Protein AF-A0A086YZV2-F1 (afdb_monomer_lite)

pLDDT: mean 75.94, std 19.38, range [38.31, 98.56]

Structure (mmCIF, N/CA/C/O backbone):
data_AF-A0A086YZV2-F1
#
_entry.id   AF-A0A086YZV2-F1
#
loop_
_atom_site.group_PDB
_atom_site.id
_atom_site.type_symbol
_atom_site.label_atom_id
_atom_site.label_alt_id
_atom_site.label_comp_id
_atom_site.label_asym_id
_atom_site.label_entity_id
_atom_site.label_seq_id
_atom_site.pdbx_PDB_ins_code
_atom_site.Cartn_x
_atom_site.Cartn_y
_atom_site.Cartn_z
_atom_site.occupancy
_atom_site.B_iso_or_equiv
_atom_site.auth_seq_id
_atom_site.auth_comp_id
_atom_site.auth_asym_id
_atom_site.auth_atom_id
_atom_site.pdbx_PDB_model_num
ATOM 1 N N . MET A 1 1 ? -54.314 14.152 0.525 1.00 38.31 1 MET A N 1
ATOM 2 C CA . MET A 1 1 ? -53.284 13.388 1.262 1.00 38.31 1 MET A CA 1
ATOM 3 C C . MET A 1 1 ? -52.224 14.399 1.676 1.00 38.31 1 MET A C 1
ATOM 5 O O . MET A 1 1 ? -51.506 14.880 0.817 1.00 38.31 1 MET A O 1
ATOM 9 N N . SER A 1 2 ? -52.382 15.040 2.838 1.00 41.28 2 SER A N 1
ATOM 10 C CA . SER A 1 2 ? -51.788 14.604 4.122 1.00 41.28 2 SER A CA 1
ATOM 11 C C . SER A 1 2 ? -50.261 14.493 3.980 1.00 41.28 2 SER A C 1
ATOM 13 O O . SER A 1 2 ? -49.796 13.669 3.209 1.00 41.28 2 SER A O 1
ATOM 15 N N . SER A 1 3 ? -49.417 15.291 4.629 1.00 47.06 3 SER A N 1
ATOM 16 C CA . SER A 1 3 ? -49.552 15.857 5.969 1.00 47.06 3 SER A CA 1
ATOM 17 C C . SER A 1 3 ? -48.627 17.055 6.153 1.00 47.06 3 SER A C 1
ATOM 19 O O . SER A 1 3 ? -47.472 17.032 5.728 1.00 47.06 3 SER A O 1
ATOM 21 N N . GLY A 1 4 ? -49.122 18.062 6.869 1.00 47.59 4 GLY A N 1
ATOM 22 C CA . GLY A 1 4 ? -48.277 19.038 7.539 1.00 47.59 4 GLY A CA 1
ATOM 23 C C . GLY A 1 4 ? -47.490 18.415 8.696 1.00 47.59 4 GLY A C 1
ATOM 24 O O . GLY A 1 4 ? -47.897 17.411 9.283 1.00 47.59 4 GLY A O 1
ATOM 25 N N . LYS A 1 5 ? -46.367 19.052 9.024 1.00 54.47 5 LYS A N 1
ATOM 26 C CA . LYS A 1 5 ? -45.687 18.984 10.325 1.00 54.47 5 LYS A CA 1
ATOM 27 C C . LYS A 1 5 ? -45.291 20.425 10.674 1.00 54.47 5 LYS A C 1
ATOM 29 O O . LYS A 1 5 ? -44.418 20.989 10.025 1.00 54.47 5 LYS A O 1
ATOM 34 N N . THR A 1 6 ? -46.165 21.144 11.384 1.00 46.84 6 THR A N 1
ATOM 35 C CA . THR A 1 6 ? -46.034 21.456 12.826 1.00 46.84 6 THR A CA 1
ATOM 36 C C . THR A 1 6 ? -44.727 22.203 13.121 1.00 46.84 6 THR A C 1
ATOM 38 O O . THR A 1 6 ? -43.660 21.601 13.164 1.00 46.84 6 THR A O 1
ATOM 41 N N . SER A 1 7 ? -44.744 23.536 13.057 1.00 40.53 7 SER A N 1
ATOM 42 C CA . SER A 1 7 ? -45.010 24.448 14.188 1.00 40.53 7 SER A CA 1
ATOM 43 C C . SER A 1 7 ? -43.896 24.465 15.238 1.00 40.53 7 SER A C 1
ATOM 45 O O . SER A 1 7 ? -43.728 23.515 15.990 1.00 40.53 7 SER A O 1
ATOM 47 N N . HIS A 1 8 ? -43.190 25.601 15.260 1.00 48.66 8 HIS A N 1
ATOM 48 C CA . HIS A 1 8 ? -42.769 26.344 16.448 1.00 48.66 8 HIS A CA 1
ATOM 49 C C . HIS A 1 8 ? -42.408 25.511 17.684 1.00 48.66 8 HIS A C 1
ATOM 51 O O . HIS A 1 8 ? -43.241 25.306 18.558 1.00 48.66 8 HIS A O 1
ATOM 57 N N . GLU A 1 9 ? -41.126 25.167 17.813 1.00 50.56 9 GLU A N 1
ATOM 58 C CA . GLU A 1 9 ? -40.530 24.962 19.130 1.00 50.56 9 GLU A CA 1
ATOM 59 C C . GLU A 1 9 ? -39.403 25.975 19.305 1.00 50.56 9 GLU A C 1
ATOM 61 O O . GLU A 1 9 ? -38.331 25.901 18.701 1.00 50.56 9 GLU A O 1
ATOM 66 N N . SER A 1 10 ? -39.740 27.003 20.069 1.00 50.09 10 SE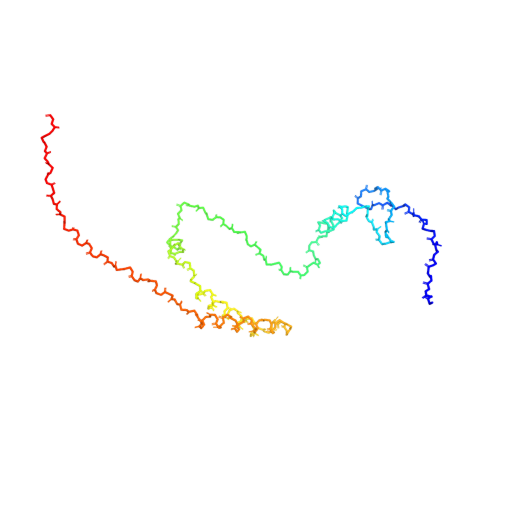R A N 1
ATOM 67 C CA . SER A 1 10 ? -38.950 28.164 20.429 1.00 50.09 10 SER A CA 1
ATOM 68 C C . SER A 1 10 ? -37.594 27.744 20.996 1.00 50.09 10 SER A C 1
ATOM 70 O O . SER A 1 10 ? -37.464 27.392 22.167 1.00 50.09 10 SER A O 1
ATOM 72 N N . LEU A 1 11 ? -36.560 27.786 20.157 1.00 56.62 11 LEU A N 1
ATOM 73 C CA . LEU A 1 11 ? -35.177 27.673 20.594 1.00 56.62 11 LEU A CA 1
ATOM 74 C C . LEU A 1 11 ? -34.826 28.954 21.350 1.00 56.62 11 LEU A C 1
ATOM 76 O O . LEU A 1 11 ? -34.405 29.941 20.749 1.00 56.62 11 LEU A O 1
ATOM 80 N N . SER A 1 12 ? -34.965 28.929 22.674 1.00 56.84 12 SER A N 1
ATOM 81 C CA . SER A 1 12 ? -34.149 29.773 23.542 1.00 56.84 12 SER A CA 1
ATOM 82 C C . SER A 1 12 ? -32.697 29.474 23.190 1.00 56.84 12 SER A C 1
ATOM 84 O O . SER A 1 12 ? -32.130 28.460 23.596 1.00 56.84 12 SER A O 1
ATOM 86 N N . ALA A 1 13 ? -32.138 30.307 22.317 1.00 69.44 13 ALA A N 1
ATOM 87 C CA . ALA A 1 13 ? -30.775 30.227 21.841 1.00 69.44 13 ALA A CA 1
ATOM 88 C C . ALA A 1 13 ? -29.846 30.556 23.012 1.00 69.44 13 ALA A C 1
ATOM 90 O O . ALA A 1 13 ? -29.414 31.692 23.190 1.00 69.44 13 ALA A O 1
ATOM 91 N N . GLU A 1 14 ? -29.601 29.559 23.859 1.00 84.06 14 GLU A N 1
ATOM 92 C CA . GLU A 1 14 ? -28.754 29.702 25.030 1.00 84.06 14 GLU A CA 1
ATOM 93 C C . GLU A 1 14 ? -27.345 30.096 24.578 1.00 84.06 14 GLU A C 1
ATOM 95 O O . GLU A 1 14 ? -26.677 29.381 23.821 1.00 84.06 14 GLU A O 1
ATOM 100 N N . ILE A 1 15 ? -26.902 31.269 25.024 1.00 89.69 15 ILE A N 1
ATOM 101 C CA . ILE A 1 15 ? -25.570 31.780 24.728 1.00 89.69 15 ILE A CA 1
ATOM 102 C C . ILE A 1 15 ? -24.555 30.911 25.474 1.00 89.69 15 ILE A C 1
ATOM 104 O O . ILE A 1 15 ? -24.540 30.856 26.702 1.00 89.69 15 ILE A O 1
ATOM 108 N N . ARG A 1 16 ? -23.658 30.257 24.731 1.00 93.00 16 ARG A N 1
ATOM 109 C CA . ARG A 1 16 ? -22.596 29.408 25.287 1.00 93.00 16 ARG A CA 1
ATOM 110 C C . ARG A 1 16 ? -21.240 30.094 25.191 1.00 93.00 16 ARG A C 1
ATOM 112 O O . ARG A 1 16 ? -20.977 30.858 24.267 1.00 93.00 16 ARG A O 1
ATOM 119 N N . LYS A 1 17 ? -20.336 29.791 26.125 1.00 96.12 17 LYS A N 1
ATOM 120 C CA . LYS A 1 17 ? -18.940 30.262 26.085 1.00 96.12 17 LYS A CA 1
ATOM 121 C C . LYS A 1 17 ? -18.054 29.241 25.377 1.00 96.12 17 LYS A C 1
ATOM 123 O O . LYS A 1 17 ? -18.073 28.055 25.701 1.00 96.12 17 LYS A O 1
ATOM 128 N N . CYS A 1 18 ? -17.255 29.693 24.413 1.00 95.38 18 CYS A N 1
ATOM 129 C CA . CYS A 1 18 ? -16.300 28.837 23.716 1.00 95.38 18 CYS A CA 1
ATOM 130 C C . CYS A 1 18 ? -15.136 28.459 24.652 1.00 95.38 18 CYS A C 1
ATOM 132 O O . CYS A 1 18 ? -14.426 29.351 25.109 1.00 95.38 18 CYS A O 1
ATOM 134 N N . PRO A 1 19 ? -14.838 27.170 24.879 1.00 93.69 19 PRO A N 1
ATOM 135 C CA . PRO A 1 19 ? -13.750 26.764 25.771 1.00 93.69 19 PRO A CA 1
ATOM 136 C C . PRO A 1 19 ? -12.349 27.064 25.210 1.00 93.69 19 PRO A C 1
ATOM 138 O O . PRO A 1 19 ? -11.375 26.936 25.939 1.00 93.69 19 PRO A O 1
ATOM 141 N N . GLN A 1 20 ? -12.229 27.432 23.927 1.00 94.81 20 GLN A N 1
ATOM 142 C CA . GLN A 1 20 ? -10.937 27.732 23.298 1.00 94.81 20 GLN A CA 1
ATOM 143 C C . GLN A 1 20 ? -10.576 29.222 23.329 1.00 94.81 20 GLN A C 1
ATOM 145 O O . GLN A 1 20 ? -9.409 29.560 23.473 1.00 94.81 20 GLN A O 1
ATOM 150 N N . CYS A 1 21 ? -11.558 30.106 23.143 1.00 94.44 21 CYS A N 1
ATOM 151 C CA . CYS A 1 21 ? -11.333 31.550 23.011 1.00 94.44 21 CYS A CA 1
ATOM 152 C C . CYS A 1 21 ? -12.196 32.393 23.956 1.00 94.44 21 CYS A C 1
ATOM 154 O O . CYS A 1 21 ? -12.258 33.602 23.770 1.00 94.44 21 CYS A O 1
ATOM 156 N N . SER A 1 22 ? -12.924 31.747 24.877 1.00 93.94 22 SER A N 1
ATOM 157 C CA . SER A 1 22 ? -13.832 32.337 25.877 1.00 93.94 22 SER A CA 1
ATOM 158 C C . SER A 1 22 ? -14.949 33.253 25.353 1.00 93.94 22 SER A C 1
ATOM 160 O O . SER A 1 22 ? -15.758 33.736 26.143 1.00 93.94 22 SER A O 1
ATOM 162 N N . LYS A 1 23 ? -15.086 33.423 24.031 1.00 94.06 23 LYS A N 1
ATOM 163 C CA . LYS A 1 23 ? -16.155 34.216 23.407 1.00 94.06 23 LYS A CA 1
ATOM 164 C C . LYS A 1 23 ? -17.526 33.568 23.593 1.00 94.06 23 LYS A C 1
ATOM 166 O O . LYS A 1 23 ? -17.678 32.355 23.415 1.00 94.06 23 LYS A O 1
ATOM 171 N N . ALA A 1 24 ? -18.514 34.399 23.910 1.00 94.38 24 ALA A N 1
ATOM 172 C CA . ALA A 1 24 ? -19.925 34.042 23.889 1.00 94.38 24 ALA A CA 1
ATOM 173 C C . ALA A 1 24 ? -20.385 33.818 22.438 1.00 94.38 24 ALA A C 1
ATOM 175 O O . ALA A 1 24 ? -20.042 34.601 21.553 1.00 94.38 24 ALA A O 1
ATOM 176 N N . PHE A 1 25 ? -21.121 32.741 22.177 1.00 94.44 25 PHE A N 1
ATOM 177 C CA . PHE A 1 25 ? -21.673 32.441 20.859 1.00 94.44 25 PHE A CA 1
ATOM 178 C C . PHE A 1 25 ? -23.016 31.722 20.972 1.00 94.44 25 PHE A C 1
ATOM 180 O O . PHE A 1 25 ? -23.286 31.030 21.955 1.00 94.44 25 PHE A O 1
ATOM 187 N N . ILE A 1 26 ? -23.833 31.860 19.932 1.00 93.31 26 ILE A N 1
ATOM 188 C CA . ILE A 1 26 ? -25.094 31.137 19.798 1.00 93.31 26 ILE A CA 1
ATOM 189 C C . ILE A 1 26 ? -24.820 29.843 19.018 1.00 93.31 26 ILE A C 1
ATOM 191 O O . ILE A 1 26 ? -24.349 29.911 17.877 1.00 93.31 26 ILE A O 1
ATOM 195 N N . PRO A 1 27 ? -25.046 28.657 19.608 1.00 90.69 27 PRO A N 1
ATOM 196 C CA . PRO A 1 27 ? -24.838 27.398 18.911 1.00 90.69 27 PRO A CA 1
ATOM 197 C C . PRO A 1 27 ? -25.910 27.190 17.832 1.00 90.69 27 PRO A C 1
ATOM 199 O O . PRO A 1 27 ? -27.101 27.302 18.095 1.00 90.69 27 PRO A O 1
ATOM 202 N N . SER A 1 28 ? -25.487 26.817 16.623 1.00 89.44 28 SER A N 1
ATOM 203 C CA . SER A 1 28 ? -26.401 26.416 15.542 1.00 89.44 28 SER A CA 1
ATOM 204 C C . SER A 1 28 ? -26.934 24.991 15.745 1.00 89.44 28 SER A C 1
ATOM 206 O O . SER A 1 28 ? -28.005 24.646 15.253 1.00 89.44 28 SER A O 1
ATOM 208 N N . ARG A 1 29 ? -26.199 24.155 16.492 1.00 88.06 29 ARG A N 1
ATOM 209 C CA . ARG A 1 29 ? -26.577 22.774 16.829 1.00 88.06 29 ARG A CA 1
ATOM 210 C C . ARG A 1 29 ? -26.440 22.525 18.327 1.00 88.06 29 ARG A C 1
ATOM 212 O O . ARG A 1 29 ? -25.528 23.061 18.957 1.00 88.06 29 ARG A O 1
ATOM 219 N N . LYS A 1 30 ? -27.289 21.658 18.890 1.00 87.25 30 LYS A N 1
ATOM 220 C CA . LYS A 1 30 ? -27.314 21.340 20.334 1.00 87.25 30 LYS A CA 1
ATOM 221 C C . LYS A 1 30 ? -25.963 20.828 20.870 1.00 87.25 30 LYS A C 1
ATOM 223 O O . LYS A 1 30 ? -25.632 21.077 22.027 1.00 87.25 30 LYS A O 1
ATOM 228 N N . ASP A 1 31 ? -25.162 20.178 20.028 1.00 88.62 31 ASP A N 1
ATOM 229 C CA . ASP A 1 31 ? -23.845 19.594 20.322 1.00 88.62 31 ASP A CA 1
ATOM 230 C C . ASP A 1 31 ? -22.655 20.530 20.013 1.00 88.62 31 ASP A C 1
ATOM 232 O O . ASP A 1 31 ? -21.490 20.184 20.244 1.00 88.62 31 ASP A O 1
ATOM 236 N N . GLN A 1 32 ? -22.903 21.737 19.491 1.00 92.19 32 GLN A N 1
ATOM 237 C CA . GLN A 1 32 ? -21.834 22.655 19.114 1.00 92.19 32 GLN A CA 1
ATOM 238 C C . GLN A 1 32 ? -21.112 23.205 20.354 1.00 92.19 32 GLN A C 1
ATOM 240 O O . GLN A 1 32 ? -21.603 24.083 21.060 1.00 92.19 32 GLN A O 1
ATOM 245 N N . LYS A 1 33 ? -19.893 22.703 20.585 1.00 93.38 33 LYS A N 1
ATOM 246 C CA . LYS A 1 33 ? -19.029 23.097 21.712 1.00 93.38 33 LYS A CA 1
ATOM 247 C C . LYS A 1 33 ? -18.164 24.338 21.457 1.00 93.38 33 LYS A C 1
ATOM 249 O O . LYS A 1 33 ? -17.753 25.004 22.400 1.00 93.38 33 LYS A O 1
ATOM 254 N N . TYR A 1 34 ? -17.846 24.633 20.198 1.00 96.00 34 TYR A N 1
ATOM 255 C CA . TYR A 1 34 ? -16.926 25.710 19.818 1.00 96.00 34 TYR A CA 1
ATOM 256 C C . TYR A 1 34 ? -17.638 26.744 18.952 1.00 96.00 34 TYR A C 1
ATOM 258 O O . TYR A 1 34 ? -18.443 26.374 18.094 1.00 96.00 34 TYR A O 1
ATOM 266 N N . CYS A 1 35 ? -17.275 28.017 19.112 1.00 94.06 35 CYS A N 1
ATOM 267 C CA . CYS A 1 35 ? -17.861 29.106 18.327 1.00 94.06 35 CYS A CA 1
ATOM 268 C C . CYS A 1 35 ? -17.537 29.012 16.829 1.00 94.06 35 CYS A C 1
ATOM 270 O O . CYS A 1 35 ? -18.280 29.538 16.011 1.00 94.06 35 CYS A O 1
ATOM 272 N N . SER A 1 36 ? -16.443 28.337 16.455 1.00 94.00 36 SER A N 1
ATOM 273 C CA . SER A 1 36 ? -16.029 28.182 15.060 1.00 94.00 36 SER A CA 1
ATOM 274 C C . SER A 1 36 ? -15.221 26.898 14.810 1.00 94.00 36 SER A C 1
ATOM 276 O O . SER A 1 36 ? -14.634 26.331 15.746 1.00 94.00 36 SER A O 1
ATOM 278 N N . PRO A 1 37 ? -15.115 26.451 13.541 1.00 93.75 37 PRO A N 1
ATOM 279 C CA . PRO A 1 37 ? -14.226 25.357 13.148 1.00 93.75 37 PRO A CA 1
ATOM 280 C C . PRO A 1 37 ? -12.756 25.616 13.505 1.00 93.75 37 PRO A C 1
ATOM 282 O O . PRO A 1 37 ? -12.037 24.682 13.858 1.00 93.75 37 PRO A O 1
ATOM 285 N N . ALA A 1 38 ? -12.309 26.875 13.468 1.00 95.38 38 ALA A N 1
ATOM 286 C CA . ALA A 1 38 ? -10.948 27.253 13.845 1.00 95.38 38 ALA A CA 1
ATOM 287 C C . ALA A 1 38 ? -10.662 26.939 15.324 1.00 95.38 38 ALA A C 1
ATOM 289 O O . ALA A 1 38 ? -9.669 26.280 15.635 1.00 95.38 38 ALA A O 1
ATOM 290 N N . CYS A 1 39 ? -11.583 27.306 16.224 1.00 95.56 39 CYS A N 1
ATOM 291 C CA . CYS A 1 39 ? -11.476 26.994 17.652 1.00 95.56 39 CYS A CA 1
ATOM 292 C C . CYS A 1 39 ? -11.499 25.482 17.922 1.00 95.56 39 CYS A C 1
ATOM 294 O O . CYS A 1 39 ? -10.741 24.991 18.758 1.00 95.56 39 CYS A O 1
ATOM 296 N N . ARG A 1 40 ? -12.311 24.723 17.171 1.00 94.12 40 ARG A N 1
ATOM 297 C CA . ARG A 1 40 ? -12.326 23.252 17.243 1.00 94.12 40 ARG A CA 1
ATOM 298 C C . ARG A 1 40 ? -10.964 22.655 16.863 1.00 94.12 40 ARG A C 1
ATOM 300 O O . ARG A 1 40 ? -10.447 21.807 17.588 1.00 94.12 40 ARG A O 1
ATOM 307 N N . LYS A 1 41 ? -10.364 23.110 15.754 1.00 94.44 41 LYS A N 1
ATOM 308 C CA . LYS A 1 41 ? -9.040 22.641 15.299 1.00 94.44 41 LYS A CA 1
ATOM 309 C C . LYS A 1 41 ? -7.946 22.971 16.314 1.00 94.44 41 LYS A C 1
ATOM 311 O O . LYS A 1 41 ? -7.124 22.115 16.625 1.00 94.44 41 LYS A O 1
ATOM 316 N N . GLN A 1 42 ? -7.949 24.184 16.862 1.00 93.31 42 GLN A N 1
ATOM 317 C CA . GLN A 1 42 ? -6.947 24.608 17.839 1.00 93.31 42 GLN A CA 1
ATOM 318 C C . GLN A 1 42 ? -7.045 23.803 19.146 1.00 93.31 42 GLN A C 1
ATOM 320 O O . GLN A 1 42 ? -6.026 23.340 19.653 1.00 93.31 42 GLN A O 1
ATOM 325 N N . ALA A 1 43 ? -8.261 23.522 19.626 1.00 92.50 43 ALA A N 1
ATOM 326 C CA . ALA A 1 43 ? -8.465 22.655 20.785 1.00 92.50 43 ALA A CA 1
ATOM 327 C C . ALA A 1 43 ? -7.963 21.218 20.544 1.00 92.50 43 ALA A C 1
ATOM 329 O O . ALA A 1 43 ? -7.381 20.609 21.441 1.00 92.50 43 ALA A O 1
ATOM 330 N N . SER A 1 44 ? -8.139 20.681 19.330 1.00 90.31 44 SER A N 1
ATOM 331 C CA . SER A 1 44 ? -7.595 19.368 18.952 1.00 90.31 44 SER A CA 1
ATOM 332 C C . SER A 1 44 ? -6.066 19.342 18.996 1.00 90.31 44 SER A C 1
ATOM 334 O O . SER A 1 44 ? -5.494 18.403 19.542 1.00 90.31 44 SER A O 1
ATOM 336 N N . ARG A 1 45 ? -5.405 20.380 18.463 1.00 88.50 45 ARG A N 1
ATOM 337 C CA . ARG A 1 45 ? -3.936 20.504 18.492 1.00 88.50 45 ARG A CA 1
ATOM 338 C C . ARG A 1 45 ? -3.399 20.621 19.916 1.00 88.50 45 ARG A C 1
ATOM 340 O O . ARG A 1 45 ? -2.376 20.023 20.239 1.00 88.50 45 ARG A O 1
ATOM 347 N N . ASN A 1 46 ? -4.101 21.360 20.775 1.00 85.62 46 ASN A N 1
ATOM 348 C CA . ASN A 1 46 ? -3.715 21.497 22.175 1.00 85.62 46 ASN A CA 1
ATOM 349 C C . ASN A 1 46 ? -3.770 20.144 22.892 1.00 85.62 46 ASN A C 1
ATOM 351 O O . ASN A 1 46 ? -2.800 19.794 23.550 1.00 85.62 46 ASN A O 1
ATOM 355 N N . ARG A 1 47 ? -4.828 19.341 22.685 1.00 80.75 47 ARG A N 1
ATOM 356 C CA . ARG A 1 47 ? -4.938 17.987 23.262 1.00 80.75 47 ARG A CA 1
ATOM 357 C C . ARG A 1 47 ? -3.776 17.084 22.868 1.00 80.75 47 ARG A C 1
ATOM 359 O O . ARG A 1 47 ? -3.211 16.434 23.730 1.00 80.75 47 ARG A O 1
ATOM 366 N N . THR A 1 48 ? -3.391 17.077 21.593 1.00 75.44 48 THR A N 1
ATOM 367 C CA . THR A 1 48 ? -2.260 16.258 21.127 1.00 75.44 48 THR A CA 1
ATOM 368 C C . THR A 1 48 ? -0.911 16.722 21.672 1.00 75.44 48 THR A C 1
ATOM 370 O O . THR A 1 48 ? 0.018 15.926 21.728 1.00 75.44 48 THR A O 1
ATOM 373 N N . ARG A 1 49 ? -0.786 18.000 22.057 1.00 73.31 49 ARG A N 1
ATOM 374 C CA . ARG A 1 49 ? 0.455 18.572 22.596 1.00 73.31 49 ARG A CA 1
ATOM 375 C C . ARG A 1 49 ? 0.575 18.398 24.111 1.00 73.31 49 ARG A C 1
ATOM 377 O O . ARG A 1 49 ? 1.689 18.286 24.606 1.00 73.31 49 ARG A O 1
ATOM 384 N N . SER A 1 50 ? -0.543 18.411 24.837 1.00 62.81 50 SER A N 1
ATOM 385 C CA . SER A 1 50 ? -0.567 18.321 26.302 1.00 62.81 50 SER A CA 1
ATOM 386 C C . SER A 1 50 ? -0.780 16.909 26.845 1.00 62.81 50 SER A C 1
ATOM 388 O O . SER A 1 50 ? -0.569 16.691 28.035 1.00 62.81 50 SER A O 1
ATOM 390 N N . THR A 1 51 ? -1.158 15.933 26.015 1.00 57.88 51 THR A N 1
ATOM 391 C CA . THR A 1 51 ? -1.063 14.523 26.409 1.00 57.88 51 THR A CA 1
ATOM 392 C C . THR A 1 51 ? 0.401 14.084 26.340 1.00 57.88 51 THR A C 1
ATOM 394 O O . THR A 1 51 ? 0.949 14.079 25.232 1.00 57.88 51 THR A O 1
ATOM 397 N N . PRO A 1 52 ? 1.051 13.680 27.452 1.00 52.69 52 PRO A N 1
ATOM 398 C CA . PRO A 1 52 ? 2.313 12.960 27.351 1.00 52.69 52 PRO A CA 1
ATOM 399 C C . PRO A 1 52 ? 2.076 11.733 26.466 1.00 52.69 52 PRO A C 1
ATOM 401 O O . PRO A 1 52 ? 1.030 11.088 26.565 1.00 52.69 52 PRO A O 1
ATOM 404 N N . ALA A 1 53 ? 3.023 11.438 25.577 1.00 54.38 53 ALA A N 1
ATOM 405 C CA . ALA A 1 53 ? 2.978 10.384 24.561 1.00 54.38 53 ALA A CA 1
ATOM 406 C C . ALA A 1 53 ? 2.952 8.943 25.135 1.00 54.38 53 ALA A C 1
ATOM 408 O O . ALA A 1 53 ? 3.568 8.040 24.579 1.00 54.38 53 ALA A O 1
ATOM 409 N N . SER A 1 54 ? 2.272 8.725 26.263 1.00 53.94 54 SER A N 1
ATOM 410 C CA . SER A 1 54 ? 2.286 7.497 27.058 1.00 53.94 54 SER A CA 1
ATOM 411 C C . SER A 1 54 ? 1.077 6.583 26.805 1.00 53.94 54 SER A C 1
ATOM 413 O O . SER A 1 54 ? 1.146 5.395 27.085 1.00 53.94 54 SER A O 1
ATOM 415 N N . SER A 1 55 ? -0.022 7.070 26.210 1.00 55.19 55 SER A N 1
ATOM 416 C CA . SER A 1 55 ? -1.209 6.228 25.939 1.00 55.19 55 SER A CA 1
ATOM 417 C C . SER A 1 55 ? -1.437 5.874 24.470 1.00 55.19 55 SER A C 1
ATOM 419 O O . SER A 1 55 ? -2.437 5.244 24.131 1.00 55.19 55 SER A O 1
ATOM 421 N N . ARG A 1 56 ? -0.510 6.231 23.575 1.00 50.69 56 ARG A N 1
ATOM 422 C CA . ARG A 1 56 ? -0.548 5.765 22.187 1.00 50.69 56 ARG A CA 1
ATOM 423 C C . ARG A 1 56 ? 0.426 4.606 22.043 1.00 50.69 56 ARG A C 1
ATOM 425 O O . ARG A 1 56 ? 1.613 4.814 21.807 1.00 50.69 56 ARG A O 1
ATOM 432 N N . THR A 1 57 ? -0.091 3.387 22.175 1.00 51.38 57 THR A N 1
ATOM 433 C CA . THR A 1 57 ? 0.603 2.130 21.864 1.00 51.38 57 THR A CA 1
ATOM 434 C C . THR A 1 57 ? 0.862 2.038 20.357 1.00 51.38 57 THR A C 1
ATOM 436 O O . THR A 1 57 ? 0.293 1.230 19.636 1.00 51.38 57 THR A O 1
ATOM 439 N N . THR A 1 58 ? 1.715 2.915 19.844 1.00 53.12 58 THR A N 1
ATOM 440 C CA . THR A 1 58 ? 2.394 2.756 18.563 1.00 53.12 58 THR A CA 1
ATOM 441 C C . THR A 1 58 ? 3.843 2.506 18.912 1.00 53.12 58 THR A C 1
ATOM 443 O O . THR A 1 58 ? 4.493 3.394 19.461 1.00 53.12 58 THR A O 1
ATOM 446 N N . LYS A 1 59 ? 4.320 1.285 18.650 1.00 52.31 59 LYS A N 1
ATOM 447 C CA . LYS A 1 59 ? 5.725 0.888 18.777 1.00 52.31 59 LYS A CA 1
ATOM 448 C C . LYS A 1 59 ? 6.595 1.980 18.154 1.00 52.31 59 LYS A C 1
ATOM 450 O O . LYS A 1 59 ? 6.602 2.157 16.939 1.00 52.31 59 LYS A O 1
ATOM 455 N N . GLN A 1 60 ? 7.263 2.751 19.003 1.00 57.62 60 GLN A N 1
ATOM 456 C CA . GLN A 1 60 ? 8.208 3.772 18.589 1.00 57.62 60 GLN A CA 1
ATOM 457 C C . GLN A 1 60 ? 9.439 3.021 18.087 1.00 57.62 60 GLN A C 1
ATOM 459 O O . GLN A 1 60 ? 10.248 2.541 18.879 1.00 57.62 60 GLN A O 1
ATOM 464 N N . ALA A 1 61 ? 9.544 2.847 16.769 1.00 53.44 61 ALA A N 1
ATOM 465 C CA . ALA A 1 61 ? 10.815 2.502 16.157 1.00 53.44 61 ALA A CA 1
ATOM 466 C C . ALA A 1 61 ? 11.787 3.627 16.527 1.00 53.44 61 ALA A C 1
ATOM 468 O O . ALA A 1 61 ? 11.556 4.794 16.209 1.00 53.44 61 ALA A O 1
ATOM 469 N N . LYS A 1 62 ? 12.815 3.278 17.297 1.00 52.41 62 LYS A N 1
ATOM 470 C CA . LYS A 1 62 ? 13.835 4.199 17.778 1.00 52.41 62 LYS A CA 1
ATOM 471 C C . LYS A 1 62 ? 14.530 4.799 16.559 1.00 52.41 62 LYS A C 1
ATOM 473 O O . LYS A 1 62 ? 15.312 4.122 15.901 1.00 52.41 62 LYS A O 1
ATOM 478 N N . ALA A 1 63 ? 14.201 6.047 16.238 1.00 51.47 63 ALA A N 1
ATOM 479 C CA . ALA A 1 63 ? 14.917 6.813 15.236 1.00 51.47 63 ALA A CA 1
ATOM 480 C C . ALA A 1 63 ? 16.339 7.026 15.762 1.00 51.47 63 ALA A C 1
ATOM 482 O O . ALA A 1 63 ? 16.583 7.866 16.628 1.00 51.47 63 ALA A O 1
ATOM 483 N N . THR A 1 64 ? 17.271 6.204 15.289 1.00 56.06 64 THR A N 1
ATOM 484 C CA . THR A 1 64 ? 18.698 6.455 15.450 1.00 56.06 64 THR A CA 1
ATOM 485 C C . THR A 1 64 ? 19.010 7.798 14.791 1.00 56.06 64 THR A C 1
ATOM 487 O O . THR A 1 64 ? 18.582 8.007 13.649 1.00 56.06 64 THR A O 1
ATOM 490 N N . PRO A 1 65 ? 19.733 8.719 15.452 1.00 49.06 65 PRO A N 1
ATOM 491 C CA . PRO A 1 65 ? 20.202 9.920 14.780 1.00 49.06 65 PRO A CA 1
ATOM 492 C C . PRO A 1 65 ? 21.063 9.479 13.594 1.00 49.06 65 PRO A C 1
ATOM 494 O O . PRO A 1 65 ? 22.071 8.796 13.774 1.00 49.06 65 PRO A O 1
ATOM 497 N N . ARG A 1 66 ? 20.640 9.815 12.368 1.00 59.91 66 ARG A N 1
ATOM 498 C CA . ARG A 1 66 ? 21.471 9.622 11.176 1.00 59.91 66 ARG A CA 1
ATOM 499 C C . ARG A 1 66 ? 22.725 10.470 11.366 1.00 59.91 66 ARG A C 1
ATOM 501 O O . ARG A 1 66 ? 22.676 11.692 11.239 1.00 59.91 66 ARG A O 1
ATOM 508 N N . ARG A 1 67 ? 23.831 9.812 11.719 1.00 62.44 67 ARG A N 1
ATOM 509 C CA . ARG A 1 67 ? 25.174 10.390 11.727 1.00 62.44 67 ARG A CA 1
ATOM 510 C C . ARG A 1 67 ? 25.423 10.949 10.327 1.00 62.44 67 ARG A C 1
ATOM 512 O O . ARG A 1 67 ? 25.504 10.183 9.372 1.00 62.44 67 ARG A O 1
ATOM 519 N N . ARG A 1 68 ? 25.493 12.274 10.193 1.00 61.66 68 ARG A N 1
ATOM 520 C CA . ARG A 1 68 ? 25.976 12.907 8.963 1.00 61.66 68 ARG A CA 1
ATOM 521 C C . ARG A 1 68 ? 27.461 12.553 8.863 1.00 61.66 68 ARG A C 1
ATOM 523 O O . ARG A 1 68 ? 28.242 13.030 9.683 1.00 61.66 68 ARG A O 1
ATOM 530 N N . LYS A 1 69 ? 27.829 11.636 7.962 1.00 61.44 69 LYS A N 1
ATOM 531 C CA . LYS A 1 69 ? 29.240 11.402 7.628 1.00 61.44 69 LYS A CA 1
ATOM 532 C C . LYS A 1 69 ? 29.790 12.728 7.069 1.00 61.44 69 LYS A C 1
ATOM 534 O O . LYS A 1 69 ? 29.109 13.385 6.284 1.00 61.44 69 LYS A O 1
ATOM 539 N N . ASN A 1 70 ? 30.952 13.155 7.559 1.00 59.56 70 ASN A N 1
ATOM 540 C CA . ASN A 1 70 ? 31.652 14.349 7.080 1.00 59.56 70 ASN A CA 1
ATOM 541 C C . ASN A 1 70 ? 32.095 14.085 5.623 1.00 59.56 70 ASN A C 1
ATOM 543 O O . ASN A 1 70 ? 32.630 13.003 5.387 1.00 59.56 70 ASN A O 1
ATOM 547 N N . PRO A 1 71 ? 31.866 14.990 4.655 1.00 56.16 71 PRO A N 1
ATOM 548 C CA . PRO A 1 71 ? 31.948 14.677 3.223 1.00 56.16 71 PRO A CA 1
ATOM 549 C C . PRO A 1 71 ? 33.372 14.587 2.647 1.00 56.16 71 PRO A C 1
ATOM 551 O O . PRO A 1 71 ? 33.519 14.535 1.433 1.00 56.16 71 PRO A O 1
ATOM 554 N N . GLU A 1 72 ? 34.426 14.593 3.467 1.00 63.81 72 GLU A N 1
ATOM 555 C CA . GLU A 1 72 ? 35.783 14.825 2.947 1.00 63.81 72 GLU A CA 1
ATOM 556 C C . GLU A 1 72 ? 36.462 13.595 2.330 1.00 63.81 72 GLU A C 1
ATOM 558 O O . GLU A 1 72 ? 37.386 13.769 1.548 1.00 63.81 72 GLU A O 1
ATOM 563 N N . HIS A 1 73 ? 35.977 12.372 2.573 1.00 62.19 73 HIS A N 1
ATOM 564 C CA . HIS A 1 73 ? 36.432 11.186 1.839 1.00 62.19 73 HIS A CA 1
ATOM 565 C C . HIS A 1 73 ? 35.292 10.174 1.689 1.00 62.19 73 HIS A C 1
ATOM 567 O O . HIS A 1 73 ? 34.890 9.543 2.669 1.00 62.19 73 HIS A O 1
ATOM 573 N N . LEU A 1 74 ? 34.776 10.023 0.463 1.00 65.44 74 LEU A N 1
ATOM 574 C CA . LEU A 1 74 ? 33.951 8.872 0.095 1.00 65.44 74 LEU A CA 1
ATOM 575 C C . LEU A 1 74 ? 34.841 7.625 0.165 1.00 65.44 74 LEU A C 1
ATOM 577 O O . LEU A 1 74 ? 35.891 7.564 -0.476 1.00 65.44 74 LEU A O 1
ATOM 581 N N . SER A 1 75 ? 34.453 6.666 0.999 1.00 78.75 75 SER A N 1
ATOM 582 C CA . SER A 1 75 ? 35.114 5.365 1.091 1.00 78.75 75 SER A CA 1
ATOM 583 C C . SER A 1 75 ? 34.924 4.575 -0.203 1.00 78.75 75 SER A C 1
ATOM 585 O O . SER A 1 75 ? 34.017 4.860 -0.977 1.00 78.75 75 SER A O 1
ATOM 587 N N . GLN A 1 76 ? 35.757 3.558 -0.433 1.00 76.25 76 GLN A N 1
ATOM 588 C CA . GLN A 1 76 ? 35.583 2.643 -1.566 1.00 76.25 76 GLN A CA 1
ATOM 589 C C . GLN A 1 76 ? 34.174 2.021 -1.584 1.00 76.25 76 GLN A C 1
ATOM 591 O O . GLN A 1 76 ? 33.590 1.884 -2.649 1.00 76.25 76 GLN A O 1
ATOM 596 N N . GLU A 1 77 ? 33.592 1.765 -0.408 1.00 70.75 77 GLU A N 1
ATOM 597 C CA . GLU A 1 77 ? 32.196 1.331 -0.259 1.00 70.75 77 GLU A CA 1
ATOM 598 C C . GLU A 1 77 ? 31.195 2.407 -0.723 1.00 70.75 77 GLU A C 1
ATOM 600 O O . GLU A 1 77 ? 30.200 2.076 -1.355 1.00 70.75 77 GLU A O 1
ATOM 605 N N . ASP A 1 78 ? 31.463 3.695 -0.467 1.00 73.56 78 ASP A N 1
ATOM 606 C CA . ASP A 1 78 ? 30.620 4.799 -0.957 1.00 73.56 78 ASP A CA 1
ATOM 607 C C . ASP A 1 78 ? 30.788 5.003 -2.486 1.00 73.56 78 ASP A C 1
ATOM 609 O O . ASP A 1 78 ? 29.863 5.469 -3.147 1.00 73.56 78 ASP A O 1
ATOM 613 N N . PHE A 1 79 ? 31.947 4.653 -3.066 1.00 66.19 79 PHE A N 1
ATOM 614 C CA . PHE A 1 79 ? 32.139 4.589 -4.524 1.00 66.19 79 PHE A CA 1
ATOM 615 C C . PHE A 1 79 ? 31.386 3.404 -5.143 1.00 66.19 79 PHE A C 1
ATOM 617 O O . PHE A 1 79 ? 30.795 3.563 -6.205 1.00 66.19 79 PHE A O 1
ATOM 624 N N . GLU A 1 80 ? 31.367 2.247 -4.481 1.00 67.44 80 GLU A N 1
ATOM 625 C CA . GLU A 1 80 ? 30.622 1.062 -4.922 1.00 67.44 80 GLU A CA 1
ATOM 626 C C . GLU A 1 80 ? 29.105 1.305 -4.859 1.00 67.44 80 GLU A C 1
ATOM 628 O O . GLU A 1 80 ? 28.403 1.018 -5.818 1.00 67.44 80 GLU A O 1
ATOM 633 N N . GLU A 1 81 ? 28.611 1.986 -3.819 1.00 68.69 81 GLU A N 1
ATOM 634 C CA . GLU A 1 81 ? 27.205 2.422 -3.703 1.00 68.69 81 GLU A CA 1
ATOM 635 C C . GLU A 1 81 ? 26.823 3.502 -4.744 1.00 68.69 81 GLU A C 1
ATOM 637 O O . GLU A 1 81 ? 25.648 3.698 -5.050 1.00 68.69 81 GLU A O 1
ATOM 642 N N . MET A 1 82 ? 27.810 4.209 -5.309 1.00 66.81 82 MET A N 1
ATOM 643 C CA . MET A 1 82 ? 27.624 5.191 -6.388 1.00 66.81 82 MET A CA 1
ATOM 644 C C . MET A 1 82 ? 27.686 4.553 -7.790 1.00 66.81 82 MET A C 1
ATOM 646 O O . MET A 1 82 ? 27.195 5.148 -8.750 1.00 66.81 82 MET A O 1
ATOM 650 N N . VAL A 1 83 ? 28.286 3.363 -7.907 1.00 72.00 83 VAL A N 1
ATOM 651 C CA . VAL A 1 83 ? 28.387 2.555 -9.137 1.00 72.00 83 VAL A CA 1
ATOM 652 C C . VAL A 1 83 ? 27.341 1.433 -9.164 1.00 72.00 83 VAL A C 1
ATOM 654 O O . VAL A 1 83 ? 27.082 0.884 -10.232 1.00 72.00 83 VAL A O 1
ATOM 657 N N . ASP A 1 84 ? 26.685 1.143 -8.038 1.00 69.69 84 ASP A N 1
ATOM 658 C CA . ASP A 1 84 ? 25.536 0.244 -7.984 1.00 69.69 84 ASP A CA 1
ATOM 659 C C . ASP A 1 84 ? 24.403 0.842 -8.835 1.00 69.69 84 ASP A C 1
ATOM 661 O O . ASP A 1 84 ? 23.849 1.898 -8.489 1.00 69.69 84 ASP A O 1
ATOM 665 N N . PRO A 1 85 ? 24.053 0.221 -9.978 1.00 73.44 85 PRO A N 1
ATOM 666 C CA . PRO A 1 85 ? 22.950 0.708 -10.780 1.00 73.44 85 PRO A CA 1
ATOM 667 C C . PRO A 1 85 ? 21.696 0.696 -9.908 1.00 73.44 85 PRO A C 1
ATOM 669 O O . PRO A 1 85 ? 21.439 -0.256 -9.165 1.00 73.44 85 PRO A O 1
ATOM 672 N N . LEU A 1 86 ? 20.916 1.782 -9.980 1.00 78.62 86 LEU A N 1
ATOM 673 C CA . LEU A 1 86 ? 19.615 1.840 -9.320 1.00 78.62 86 LEU A CA 1
ATOM 674 C C . LEU A 1 86 ? 18.852 0.544 -9.627 1.00 78.62 86 LEU A C 1
ATOM 676 O O . LEU A 1 86 ? 18.890 0.095 -10.775 1.00 78.62 86 LEU A O 1
ATOM 680 N N . PRO A 1 87 ? 18.172 -0.053 -8.629 1.00 83.69 87 PRO A N 1
ATOM 681 C CA . PRO A 1 87 ? 17.507 -1.330 -8.822 1.00 83.69 87 PRO A CA 1
ATOM 682 C C . PRO A 1 87 ? 16.575 -1.226 -10.021 1.00 83.69 87 PRO A C 1
ATOM 684 O O . PRO A 1 87 ? 15.778 -0.282 -10.115 1.00 83.69 87 PRO A O 1
ATOM 687 N N . THR A 1 88 ? 16.690 -2.189 -10.932 1.00 88.56 88 THR A N 1
ATOM 688 C CA . THR A 1 88 ? 15.830 -2.231 -12.108 1.00 88.56 88 THR A CA 1
ATOM 689 C C . THR A 1 88 ? 14.379 -2.406 -11.670 1.00 88.56 88 THR A C 1
ATOM 691 O O . THR A 1 88 ? 14.066 -2.765 -10.523 1.00 88.56 88 THR A O 1
ATOM 694 N N . TYR A 1 89 ? 13.450 -2.149 -12.587 1.00 91.00 89 TYR A N 1
ATOM 695 C CA . TYR A 1 89 ? 12.045 -2.396 -12.299 1.00 91.00 89 TYR A CA 1
ATOM 696 C C . TYR A 1 89 ? 11.795 -3.869 -11.941 1.00 91.00 89 TYR A C 1
ATOM 698 O O . TYR A 1 89 ? 11.076 -4.161 -10.981 1.00 91.00 89 TYR A O 1
ATOM 706 N N . GLU A 1 90 ? 12.480 -4.784 -12.629 1.00 92.69 90 GLU A N 1
ATOM 707 C CA . GLU A 1 90 ? 12.457 -6.212 -12.328 1.00 92.69 90 GLU A CA 1
ATOM 708 C C . GLU A 1 90 ? 12.911 -6.512 -10.893 1.00 92.69 90 GLU A C 1
ATOM 710 O O . GLU A 1 90 ? 12.248 -7.248 -10.156 1.00 92.69 90 GLU A O 1
ATOM 715 N N . ASP A 1 91 ? 14.014 -5.902 -10.454 1.00 93.00 91 ASP A N 1
ATOM 716 C CA . ASP A 1 91 ? 14.554 -6.098 -9.107 1.00 93.00 91 ASP A CA 1
ATOM 717 C C . ASP A 1 91 ? 13.589 -5.606 -8.032 1.00 93.00 91 ASP A C 1
ATOM 719 O O . ASP A 1 91 ? 13.389 -6.259 -6.996 1.00 93.00 91 ASP A O 1
ATOM 723 N N . MET A 1 92 ? 12.926 -4.481 -8.294 1.00 93.88 92 MET A N 1
ATOM 724 C CA . MET A 1 92 ? 11.886 -3.955 -7.420 1.00 93.88 92 MET A CA 1
ATOM 725 C C . MET A 1 92 ? 10.689 -4.908 -7.340 1.00 93.88 92 MET A C 1
ATOM 727 O O . MET A 1 92 ? 10.233 -5.216 -6.232 1.00 93.88 92 MET A O 1
ATOM 731 N N . LEU A 1 93 ? 10.220 -5.448 -8.466 1.00 95.25 93 LEU A N 1
ATOM 732 C CA . LEU A 1 93 ? 9.148 -6.446 -8.490 1.00 95.25 93 LEU A CA 1
ATOM 733 C C . LEU A 1 93 ? 9.547 -7.717 -7.725 1.00 95.25 93 LEU A C 1
ATOM 735 O O . LEU A 1 93 ? 8.822 -8.139 -6.817 1.00 95.25 93 LEU A O 1
ATOM 739 N N . ARG A 1 94 ? 10.742 -8.271 -7.962 1.00 95.50 94 ARG A N 1
ATOM 740 C CA . ARG A 1 94 ? 11.272 -9.432 -7.216 1.00 95.50 94 ARG A CA 1
ATOM 741 C C . ARG A 1 94 ? 11.307 -9.173 -5.711 1.00 95.50 94 ARG A C 1
ATOM 743 O O . ARG A 1 94 ? 10.920 -10.034 -4.909 1.00 95.50 94 ARG A O 1
ATOM 750 N N . LEU A 1 95 ? 11.741 -7.982 -5.301 1.00 95.75 95 LEU A N 1
ATOM 751 C CA . LEU A 1 95 ? 11.782 -7.585 -3.897 1.00 95.75 95 LEU A CA 1
ATOM 752 C C . LEU A 1 95 ? 10.377 -7.488 -3.285 1.00 95.75 95 LEU A C 1
ATOM 754 O O . LEU A 1 95 ? 10.178 -7.928 -2.146 1.00 95.75 95 LEU A O 1
ATOM 758 N N . THR A 1 96 ? 9.396 -6.947 -4.015 1.00 96.94 96 THR A N 1
ATOM 759 C CA . THR A 1 96 ? 8.004 -6.868 -3.538 1.00 96.94 96 THR A CA 1
ATOM 760 C C . THR A 1 96 ? 7.399 -8.255 -3.342 1.00 96.94 96 THR A C 1
ATOM 762 O O . THR A 1 96 ? 6.864 -8.525 -2.265 1.00 96.94 96 THR A O 1
ATOM 765 N N . VAL A 1 97 ? 7.582 -9.169 -4.299 1.00 97.75 97 VAL A N 1
ATOM 766 C CA . VAL A 1 97 ? 7.126 -10.565 -4.210 1.00 97.75 97 VAL A CA 1
ATOM 767 C C . VAL A 1 97 ? 7.708 -11.246 -2.970 1.00 97.75 97 VAL A C 1
ATOM 769 O O . VAL A 1 97 ? 6.965 -11.833 -2.181 1.00 97.75 97 VAL A O 1
ATOM 772 N N . ARG A 1 98 ? 9.023 -11.121 -2.732 1.00 97.94 98 ARG A N 1
ATOM 773 C CA . ARG A 1 98 ? 9.682 -11.693 -1.539 1.00 97.94 98 ARG A CA 1
ATOM 774 C C . ARG A 1 98 ? 9.094 -11.146 -0.237 1.00 97.94 98 ARG A C 1
ATOM 776 O O . ARG A 1 98 ? 8.843 -11.904 0.699 1.00 97.94 98 ARG A O 1
ATOM 783 N N . ARG A 1 99 ? 8.862 -9.833 -0.165 1.00 97.94 99 ARG A N 1
ATOM 784 C CA . ARG A 1 99 ? 8.292 -9.184 1.027 1.00 97.94 99 ARG A CA 1
ATOM 785 C C . ARG A 1 99 ? 6.848 -9.610 1.275 1.00 97.94 99 ARG A C 1
ATOM 787 O O . ARG A 1 99 ? 6.501 -9.880 2.421 1.00 97.94 99 ARG A O 1
ATOM 794 N N . LEU A 1 100 ? 6.032 -9.693 0.226 1.00 97.94 100 LEU A N 1
ATOM 795 C CA . LEU A 1 100 ? 4.633 -10.109 0.320 1.00 97.94 100 LEU A CA 1
ATOM 796 C C . LEU A 1 100 ? 4.508 -11.575 0.742 1.00 97.94 100 LEU A C 1
ATOM 798 O O . LEU A 1 100 ? 3.740 -11.859 1.658 1.00 97.94 100 LEU A O 1
ATOM 802 N N . LYS A 1 101 ? 5.316 -12.484 0.174 1.00 97.81 101 LYS A N 1
ATOM 803 C CA . LYS A 1 101 ? 5.382 -13.889 0.622 1.00 97.81 101 LYS A CA 1
ATOM 804 C C . LYS A 1 101 ? 5.715 -13.986 2.110 1.00 97.81 101 LYS A C 1
ATOM 806 O O . LYS A 1 101 ? 4.942 -14.550 2.877 1.00 97.81 101 LYS A O 1
ATOM 811 N N . LYS A 1 102 ? 6.787 -13.311 2.542 1.00 98.00 102 LYS A N 1
ATOM 812 C CA . LYS A 1 102 ? 7.193 -13.276 3.955 1.00 98.00 102 LYS A CA 1
ATOM 813 C C . LYS A 1 102 ? 6.114 -12.689 4.872 1.00 98.00 102 LYS A C 1
ATOM 815 O O . LYS A 1 102 ? 5.991 -13.104 6.022 1.00 98.00 102 LYS A O 1
ATOM 820 N N . ALA A 1 103 ? 5.357 -11.701 4.397 1.00 97.38 103 ALA A N 1
ATOM 821 C CA . ALA A 1 103 ? 4.245 -11.138 5.153 1.00 97.38 103 ALA A CA 1
ATOM 822 C C . ALA A 1 103 ? 3.095 -12.144 5.287 1.00 97.38 103 ALA A C 1
ATOM 824 O O . ALA A 1 103 ? 2.548 -12.279 6.373 1.00 97.38 103 ALA A O 1
ATOM 825 N N . ILE A 1 104 ? 2.748 -12.879 4.232 1.00 97.38 104 ILE A N 1
ATOM 826 C CA . ILE A 1 104 ? 1.679 -13.888 4.270 1.00 97.38 104 ILE A CA 1
ATOM 827 C C . ILE A 1 104 ? 2.048 -15.066 5.184 1.00 97.38 104 ILE A C 1
ATOM 829 O O . ILE A 1 104 ? 1.201 -15.528 5.940 1.00 97.38 104 ILE A O 1
ATOM 833 N N . GLU A 1 105 ? 3.306 -15.508 5.162 1.00 96.50 105 GLU A N 1
ATOM 834 C CA . GLU A 1 105 ? 3.811 -16.632 5.971 1.00 96.50 105 GLU A CA 1
ATOM 835 C C . GLU A 1 105 ? 4.001 -16.293 7.460 1.00 96.50 105 GLU A C 1
ATOM 837 O O . GLU A 1 105 ? 4.240 -17.175 8.279 1.00 96.50 105 GLU A O 1
ATOM 842 N N . SER A 1 106 ? 3.934 -15.016 7.834 1.00 95.25 106 SER A N 1
ATOM 843 C CA . SER A 1 106 ? 4.147 -14.587 9.215 1.00 95.25 106 SER A CA 1
ATOM 844 C C . SER A 1 106 ? 2.888 -14.777 10.070 1.00 95.25 106 SER A C 1
ATOM 846 O O . SER A 1 106 ? 1.857 -14.162 9.809 1.00 95.25 106 SER A O 1
ATOM 848 N N . ASP A 1 107 ? 3.014 -15.474 11.203 1.00 93.56 107 ASP A N 1
ATOM 849 C CA . ASP A 1 107 ? 1.931 -15.664 12.192 1.00 93.56 107 ASP A CA 1
ATOM 850 C C . ASP A 1 107 ? 1.382 -14.356 12.789 1.00 93.56 107 ASP A C 1
ATOM 852 O O . ASP A 1 107 ? 0.307 -14.313 13.385 1.00 93.56 107 ASP A O 1
ATOM 856 N N . LYS A 1 108 ? 2.136 -13.258 12.668 1.00 91.88 108 LYS A N 1
ATOM 857 C CA . LYS A 1 108 ? 1.735 -11.932 13.168 1.00 91.88 108 LYS A CA 1
ATOM 858 C C . LYS A 1 108 ? 0.778 -11.209 12.223 1.00 91.88 108 LYS A C 1
ATOM 860 O O . LYS A 1 108 ? 0.309 -10.120 12.556 1.00 91.88 108 LYS A O 1
ATOM 865 N N . THR A 1 109 ? 0.537 -11.767 11.045 1.00 94.12 109 THR A N 1
ATOM 866 C CA . THR A 1 109 ? -0.259 -11.144 9.994 1.00 94.12 109 THR A CA 1
ATOM 867 C C . THR A 1 109 ? -1.729 -11.419 10.263 1.00 94.12 109 THR A C 1
ATOM 869 O O . THR A 1 109 ? -2.145 -12.561 10.434 1.00 94.12 109 THR A O 1
ATOM 872 N N . SER A 1 110 ? -2.534 -10.360 10.361 1.00 94.31 110 SER A N 1
ATOM 873 C CA . SER A 1 110 ? -3.951 -10.515 10.683 1.00 94.31 110 SER A CA 1
ATOM 874 C C . SER A 1 110 ? -4.680 -11.244 9.557 1.00 94.31 110 SER A C 1
ATOM 876 O O . SER A 1 110 ? -4.485 -10.933 8.382 1.00 94.31 110 SER A O 1
ATOM 878 N N . SER A 1 111 ? -5.612 -12.138 9.902 1.00 94.69 111 SER A N 1
ATOM 879 C CA . SER A 1 111 ? -6.448 -12.848 8.924 1.00 94.69 111 SER A CA 1
ATOM 880 C C . SER A 1 111 ? -7.225 -11.905 7.996 1.00 94.69 111 SER A C 1
ATOM 882 O O .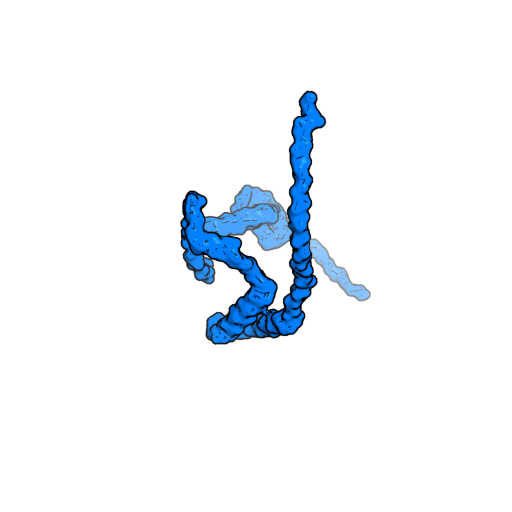 SER A 1 111 ? -7.531 -12.265 6.864 1.00 94.69 111 SER A O 1
ATOM 884 N N . ARG A 1 112 ? -7.520 -10.677 8.450 1.00 96.00 112 ARG A N 1
ATOM 885 C CA . ARG A 1 112 ? -8.180 -9.638 7.644 1.00 96.00 112 ARG A CA 1
ATOM 886 C C . ARG A 1 112 ? -7.291 -9.104 6.514 1.00 96.00 112 ARG A C 1
ATOM 888 O O . ARG A 1 112 ? -7.821 -8.680 5.488 1.00 96.00 112 ARG A O 1
ATOM 895 N N . ASP A 1 113 ? -5.974 -9.130 6.696 1.00 96.62 113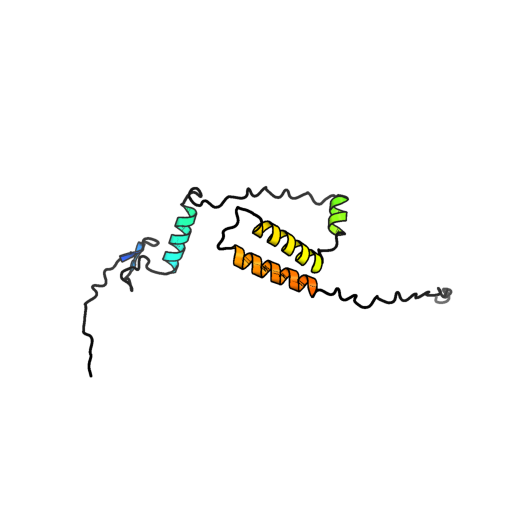 ASP A N 1
ATOM 896 C CA . ASP A 1 113 ? -5.002 -8.563 5.759 1.00 96.62 113 ASP A CA 1
ATOM 897 C C . ASP A 1 113 ? -4.563 -9.583 4.697 1.00 96.62 113 ASP A C 1
ATOM 899 O O . ASP A 1 113 ? -4.188 -9.196 3.588 1.00 96.62 113 ASP A O 1
ATOM 903 N N . LEU A 1 114 ? -4.686 -10.886 4.987 1.00 96.00 114 LEU A N 1
ATOM 904 C CA . LEU A 1 114 ? -4.295 -11.971 4.079 1.00 96.00 114 LEU A CA 1
ATOM 905 C C . LEU A 1 114 ? -4.911 -11.855 2.675 1.00 96.00 114 LEU A C 1
ATOM 907 O O . LEU A 1 114 ? -4.161 -11.984 1.705 1.00 96.00 114 LEU A O 1
ATOM 911 N N . PRO A 1 115 ? -6.217 -11.555 2.493 1.00 97.88 115 PRO A N 1
ATOM 912 C CA . PRO A 1 115 ? -6.787 -11.441 1.153 1.00 97.88 115 PRO A CA 1
ATOM 913 C C . PRO A 1 115 ? -6.201 -10.272 0.357 1.00 97.88 115 PRO A C 1
ATOM 915 O O . PRO A 1 115 ? -6.048 -10.367 -0.859 1.00 97.88 115 PRO A O 1
ATOM 918 N N . ALA A 1 116 ? -5.884 -9.157 1.024 1.00 97.88 116 ALA A N 1
ATOM 919 C CA . ALA A 1 116 ? -5.293 -7.994 0.370 1.00 97.88 116 ALA A CA 1
ATOM 920 C C . ALA A 1 116 ? -3.848 -8.276 -0.055 1.00 97.88 116 ALA A C 1
ATOM 922 O O . ALA A 1 116 ? -3.506 -8.048 -1.214 1.00 97.88 116 ALA A O 1
ATOM 923 N N . LEU A 1 117 ? -3.045 -8.848 0.848 1.00 98.00 117 LEU A N 1
ATOM 924 C CA . LEU A 1 117 ? -1.668 -9.250 0.562 1.00 98.00 117 LEU A CA 1
ATOM 925 C C . LEU A 1 117 ? -1.602 -10.307 -0.547 1.00 98.00 117 LEU A C 1
ATOM 927 O O . LEU A 1 117 ? -0.761 -10.206 -1.433 1.00 98.00 117 LEU A O 1
ATOM 931 N N . SER A 1 118 ? -2.523 -11.275 -0.548 1.00 97.44 118 SER A N 1
ATOM 932 C CA . SER A 1 118 ? -2.578 -12.330 -1.570 1.00 97.44 118 SER A CA 1
ATOM 933 C C . SER A 1 118 ? -2.853 -11.761 -2.963 1.00 97.44 118 SER A C 1
ATOM 935 O O . SER A 1 118 ? -2.178 -12.122 -3.920 1.00 97.44 118 SER A O 1
ATOM 937 N N . ARG A 1 119 ? -3.800 -10.818 -3.091 1.00 98.56 119 ARG A N 1
ATOM 938 C CA . ARG A 1 119 ? -4.065 -10.143 -4.374 1.00 98.56 119 ARG A CA 1
ATOM 939 C C . ARG A 1 119 ? -2.870 -9.323 -4.853 1.00 98.56 119 ARG A C 1
ATOM 941 O O . ARG A 1 119 ? -2.558 -9.353 -6.036 1.00 98.56 119 ARG A O 1
ATOM 948 N N . GLN A 1 120 ? -2.204 -8.611 -3.944 1.00 98.00 120 GLN A N 1
ATOM 949 C CA . GLN A 1 120 ? -0.995 -7.854 -4.276 1.00 98.00 120 GLN A CA 1
ATOM 950 C C . GLN A 1 120 ? 0.138 -8.774 -4.734 1.00 98.00 120 GLN A C 1
ATOM 952 O O . GLN A 1 120 ? 0.819 -8.448 -5.700 1.00 98.00 120 GLN A O 1
ATOM 957 N N . LEU A 1 121 ? 0.305 -9.933 -4.088 1.00 98.12 121 LEU A N 1
ATOM 958 C CA . LEU A 1 121 ? 1.313 -10.917 -4.469 1.00 98.12 121 LEU A CA 1
ATOM 959 C C . LEU A 1 121 ? 1.067 -11.443 -5.885 1.00 98.12 121 LEU A C 1
ATOM 961 O O . LEU A 1 121 ? 2.002 -11.472 -6.675 1.00 98.12 121 LEU A O 1
ATOM 965 N N . LEU A 1 122 ? -0.181 -11.806 -6.202 1.00 97.62 122 LEU A N 1
ATOM 966 C CA . LEU A 1 122 ? -0.566 -12.277 -7.536 1.00 97.62 122 LEU A CA 1
ATOM 967 C C . LEU A 1 122 ? -0.404 -11.190 -8.609 1.00 97.62 122 LEU A C 1
ATOM 969 O O . LEU A 1 122 ? -0.011 -11.482 -9.732 1.00 97.62 122 LEU A O 1
ATOM 973 N N . SER A 1 123 ? -0.695 -9.931 -8.268 1.00 97.94 123 SER A N 1
ATOM 974 C CA . SER A 1 123 ? -0.496 -8.800 -9.180 1.00 97.94 123 SER A CA 1
ATOM 975 C C . SER A 1 123 ? 0.983 -8.594 -9.496 1.00 97.94 123 SER A C 1
ATOM 977 O O . SER A 1 123 ? 1.341 -8.495 -10.662 1.00 97.94 123 SER A O 1
ATOM 979 N N . ALA A 1 124 ? 1.836 -8.564 -8.468 1.00 96.81 124 ALA A N 1
ATOM 980 C CA . ALA A 1 124 ? 3.273 -8.370 -8.636 1.00 96.81 124 ALA A CA 1
ATOM 981 C C . ALA A 1 124 ? 3.947 -9.568 -9.322 1.00 96.81 124 ALA A C 1
ATOM 983 O O . ALA A 1 124 ? 4.896 -9.378 -10.072 1.00 96.81 124 ALA A O 1
ATOM 984 N N . SER A 1 125 ? 3.470 -10.800 -9.090 1.00 96.50 125 SER A N 1
ATOM 985 C CA . SER A 1 125 ? 3.980 -11.973 -9.808 1.00 96.50 125 SER A CA 1
ATOM 986 C C . SER A 1 125 ? 3.597 -11.944 -11.282 1.00 96.50 125 SER A C 1
ATOM 988 O O . SER A 1 125 ? 4.451 -12.208 -12.114 1.00 96.50 125 SER A O 1
ATOM 990 N N . LYS A 1 126 ? 2.352 -11.571 -11.605 1.00 97.00 126 LYS A N 1
ATOM 991 C CA . LYS A 1 126 ? 1.918 -11.420 -12.996 1.00 97.00 126 LYS A CA 1
ATOM 992 C C . LYS A 1 126 ? 2.730 -10.345 -13.719 1.00 97.00 126 LYS A C 1
ATOM 994 O O . LYS A 1 126 ? 3.182 -10.557 -14.829 1.00 97.00 126 LYS A O 1
ATOM 999 N N . GLU A 1 127 ? 2.939 -9.204 -13.074 1.00 96.06 127 GLU A N 1
ATOM 1000 C CA . GLU A 1 127 ? 3.726 -8.117 -13.653 1.00 96.06 127 GLU A CA 1
ATOM 1001 C C . GLU A 1 127 ? 5.192 -8.507 -13.880 1.00 96.06 127 GLU A C 1
ATOM 1003 O O . GLU A 1 127 ? 5.790 -8.073 -14.855 1.00 96.06 127 GLU A O 1
ATOM 1008 N N . LEU A 1 128 ? 5.752 -9.366 -13.022 1.00 93.94 128 LEU A N 1
ATOM 1009 C CA . LEU A 1 128 ? 7.080 -9.944 -13.223 1.00 93.94 128 LEU A CA 1
ATOM 1010 C C . LEU A 1 128 ? 7.116 -10.919 -14.413 1.00 93.94 128 LEU A C 1
ATOM 1012 O O . LEU A 1 128 ? 8.107 -10.963 -15.127 1.00 93.94 128 LEU A O 1
ATOM 1016 N N . GLU A 1 129 ? 6.059 -11.711 -14.609 1.00 91.94 129 GLU A N 1
ATOM 1017 C CA . GLU A 1 129 ? 5.934 -12.627 -15.755 1.00 91.94 129 GLU A CA 1
ATOM 1018 C C . GLU A 1 129 ? 5.776 -11.868 -17.080 1.00 91.94 129 GLU A C 1
ATOM 1020 O O . GLU A 1 129 ? 6.337 -12.279 -18.092 1.00 91.94 129 GLU A O 1
ATOM 1025 N N . ASP A 1 130 ? 5.034 -10.758 -17.061 1.00 92.12 130 ASP A N 1
ATOM 1026 C CA . ASP A 1 130 ? 4.805 -9.894 -18.221 1.00 92.12 130 ASP A CA 1
ATOM 1027 C C . ASP A 1 130 ? 6.003 -8.956 -18.502 1.00 92.12 130 ASP A C 1
ATOM 1029 O O . ASP A 1 130 ? 6.059 -8.341 -19.570 1.00 92.12 130 ASP A O 1
ATOM 1033 N N . TYR A 1 131 ? 6.957 -8.820 -17.569 1.00 89.19 131 TYR A N 1
ATOM 1034 C CA . TYR A 1 131 ? 8.121 -7.951 -17.732 1.00 89.19 131 TYR A CA 1
ATOM 1035 C C . TYR A 1 131 ? 9.098 -8.546 -18.749 1.00 89.19 131 TYR A C 1
ATOM 1037 O O . TYR A 1 131 ? 9.798 -9.522 -18.485 1.00 89.19 131 TYR A O 1
ATOM 1045 N N . GLN A 1 132 ? 9.148 -7.923 -19.920 1.00 79.81 132 GLN A N 1
ATOM 1046 C CA . GLN A 1 132 ? 10.201 -8.120 -20.902 1.00 79.81 132 GLN A CA 1
ATOM 1047 C C . GLN A 1 132 ? 11.161 -6.945 -20.747 1.00 79.81 132 GLN A C 1
ATOM 1049 O O . GLN A 1 132 ? 10.739 -5.793 -20.851 1.00 79.81 132 GLN A O 1
ATOM 1054 N N . GLU A 1 133 ? 12.433 -7.218 -20.453 1.00 70.25 133 GLU A N 1
ATOM 1055 C CA . GLU A 1 133 ? 13.462 -6.206 -20.666 1.00 70.25 133 GLU A CA 1
ATOM 1056 C C . GLU A 1 133 ? 13.451 -5.915 -22.162 1.00 70.25 133 GLU A C 1
ATOM 1058 O O . GLU A 1 133 ? 13.765 -6.786 -22.972 1.00 70.25 133 GLU A O 1
ATOM 1063 N N . ASP A 1 134 ? 13.008 -4.718 -22.542 1.00 67.69 134 ASP A N 1
ATOM 1064 C CA . ASP A 1 134 ? 13.326 -4.206 -23.860 1.00 67.69 134 ASP A CA 1
ATOM 1065 C C . ASP A 1 134 ? 14.856 -4.160 -23.907 1.00 67.69 134 ASP A C 1
ATOM 1067 O O . ASP A 1 134 ? 15.470 -3.248 -23.344 1.00 67.69 134 ASP A O 1
ATOM 1071 N N . ASP A 1 135 ? 15.472 -5.156 -24.550 1.00 54.38 135 ASP A N 1
ATOM 1072 C CA . ASP A 1 135 ? 16.814 -5.055 -25.109 1.00 54.38 135 ASP A CA 1
ATOM 1073 C C . ASP A 1 135 ? 16.750 -3.905 -26.123 1.00 54.38 135 ASP A C 1
ATOM 1075 O O . ASP A 1 135 ? 16.587 -4.093 -27.332 1.00 54.38 135 ASP A O 1
ATOM 1079 N N . GLY A 1 136 ? 16.764 -2.672 -25.606 1.00 54.28 136 GLY A N 1
ATOM 1080 C CA . GLY A 1 136 ? 16.836 -1.457 -26.393 1.00 54.28 136 GLY A CA 1
ATOM 1081 C C . GLY A 1 136 ? 17.979 -1.627 -27.381 1.00 54.28 136 GLY A C 1
ATOM 1082 O O . GLY A 1 136 ? 18.961 -2.296 -27.042 1.00 54.28 136 GLY A O 1
ATOM 1083 N N . PRO A 1 137 ? 17.834 -1.091 -28.607 1.00 51.97 137 PRO A N 1
ATOM 1084 C CA . PRO A 1 137 ? 18.686 -1.450 -29.729 1.00 51.97 137 PRO A CA 1
ATOM 1085 C C . PRO A 1 137 ? 20.124 -1.442 -29.249 1.00 51.97 137 PRO A C 1
ATOM 1087 O O . PRO A 1 137 ? 20.594 -0.398 -28.792 1.00 51.97 137 PRO A O 1
ATOM 1090 N N . ALA A 1 138 ? 20.770 -2.615 -29.285 1.00 53.19 138 ALA A N 1
ATOM 1091 C CA . ALA A 1 138 ? 22.195 -2.729 -29.057 1.00 53.19 138 ALA A CA 1
ATOM 1092 C C . ALA A 1 138 ? 22.807 -1.633 -29.917 1.00 53.19 138 ALA A C 1
ATOM 1094 O O . ALA A 1 138 ? 22.724 -1.724 -31.143 1.00 53.19 138 ALA A O 1
ATOM 1095 N N . PHE A 1 139 ? 23.268 -0.543 -29.290 1.00 50.78 139 PHE A N 1
ATOM 1096 C CA . PHE A 1 139 ? 23.895 0.546 -30.016 1.00 50.78 139 PHE A CA 1
ATOM 1097 C C . PHE A 1 139 ? 24.970 -0.150 -30.836 1.00 50.78 139 PHE A C 1
ATOM 1099 O O . PHE A 1 139 ? 25.843 -0.778 -30.225 1.00 50.78 139 PHE A O 1
ATOM 1106 N N . PR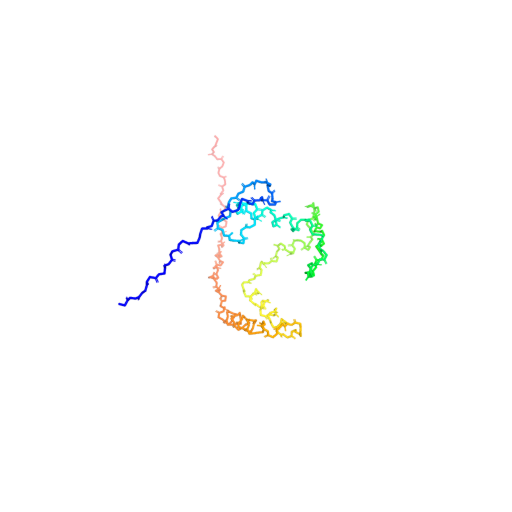O A 1 140 ? 24.887 -0.151 -32.181 1.00 49.94 140 PRO A N 1
ATOM 1107 C CA . PRO A 1 140 ? 25.983 -0.665 -32.964 1.00 49.94 140 PRO A CA 1
ATOM 1108 C C . PRO A 1 140 ? 27.159 0.174 -32.498 1.00 49.94 140 PRO A C 1
ATOM 1110 O O . PRO A 1 140 ? 27.114 1.399 -32.630 1.00 49.94 140 PRO A O 1
ATOM 1113 N N . LEU A 1 141 ? 28.140 -0.454 -31.843 1.00 45.91 141 LEU A N 1
ATOM 1114 C CA . LEU A 1 141 ? 29.428 0.176 -31.638 1.00 45.91 141 LEU A CA 1
ATOM 1115 C C . LEU A 1 141 ? 29.857 0.547 -33.045 1.00 45.91 141 LEU A C 1
ATOM 1117 O O . LEU A 1 141 ? 30.191 -0.326 -33.848 1.00 45.91 141 LEU A O 1
ATOM 1121 N N . ILE A 1 142 ? 29.698 1.823 -33.378 1.00 51.38 142 ILE A N 1
ATOM 1122 C CA . ILE A 1 142 ? 30.198 2.367 -34.617 1.00 51.38 142 ILE A CA 1
ATOM 1123 C C . ILE A 1 142 ? 31.698 2.221 -34.415 1.00 51.38 142 ILE A C 1
ATOM 1125 O O . ILE A 1 142 ? 32.308 2.957 -33.642 1.00 51.38 142 ILE A O 1
ATOM 1129 N N . ASN A 1 143 ? 32.259 1.154 -34.982 1.00 54.56 143 ASN A N 1
ATOM 1130 C CA . ASN A 1 143 ? 33.691 0.978 -35.110 1.00 54.56 143 ASN A CA 1
ATOM 1131 C C . ASN A 1 143 ? 34.129 2.024 -36.132 1.00 54.56 143 ASN A C 1
ATOM 1133 O O . ASN A 1 143 ? 34.334 1.733 -37.307 1.00 54.56 143 ASN A O 1
ATOM 1137 N N . GLU A 1 144 ? 34.153 3.276 -35.688 1.00 53.19 144 GLU A N 1
ATOM 1138 C CA . GLU A 1 144 ? 34.829 4.364 -36.358 1.00 53.19 144 GLU A CA 1
ATOM 1139 C C . GLU A 1 144 ? 36.303 4.156 -36.026 1.00 53.19 144 GLU A C 1
ATOM 1141 O O . GLU A 1 144 ? 36.864 4.788 -35.134 1.00 53.19 144 GLU A O 1
ATOM 1146 N N . GLU A 1 145 ? 36.938 3.214 -36.729 1.00 52.47 145 GLU A N 1
ATOM 1147 C CA . GLU A 1 145 ? 38.359 3.339 -37.033 1.00 52.47 145 GLU A CA 1
ATOM 1148 C C . GLU A 1 145 ? 38.506 4.650 -37.813 1.00 52.47 145 GLU A C 1
ATOM 1150 O O . GLU A 1 145 ? 38.494 4.692 -39.041 1.00 52.47 145 GLU A O 1
ATOM 1155 N N . SER A 1 146 ? 38.546 5.764 -37.081 1.00 47.91 146 SER A N 1
ATOM 1156 C CA . SER A 1 146 ? 38.961 7.043 -37.614 1.00 47.91 146 SER A CA 1
ATOM 1157 C C . SER A 1 146 ? 40.462 6.929 -37.829 1.00 47.91 146 SER A C 1
ATOM 1159 O O . SER A 1 146 ? 41.263 7.150 -36.919 1.00 47.91 146 SER A O 1
ATOM 1161 N N . GLU A 1 147 ? 40.824 6.505 -39.033 1.00 48.69 147 GLU A N 1
ATOM 1162 C CA . GLU A 1 147 ? 42.159 6.638 -39.589 1.00 48.69 147 GLU A CA 1
ATOM 1163 C C . GLU A 1 147 ? 42.594 8.093 -39.370 1.00 48.69 147 GLU A C 1
ATOM 1165 O O . GLU A 1 147 ? 42.004 9.030 -39.916 1.00 48.69 147 GLU A O 1
ATOM 1170 N N . ALA A 1 148 ? 43.560 8.291 -38.472 1.00 55.00 148 ALA A N 1
ATOM 1171 C CA . ALA A 1 148 ? 44.135 9.592 -38.197 1.00 55.00 148 ALA A CA 1
ATOM 1172 C C . ALA A 1 148 ? 44.796 10.096 -39.484 1.00 55.00 148 ALA A C 1
ATOM 1174 O O . ALA A 1 148 ? 45.905 9.695 -39.828 1.00 55.00 148 ALA A O 1
ATOM 1175 N N . GLN A 1 149 ? 44.101 10.955 -40.227 1.00 47.28 149 GLN A N 1
ATOM 1176 C CA . GLN A 1 149 ? 44.734 11.726 -41.284 1.00 47.28 149 GLN A CA 1
ATOM 1177 C C . GLN A 1 149 ? 45.562 12.818 -40.610 1.00 47.28 149 GLN A C 1
ATOM 1179 O O . GLN A 1 149 ? 45.036 13.849 -40.192 1.00 47.28 149 GLN A O 1
ATOM 1184 N N . ASP A 1 150 ? 46.864 12.557 -40.490 1.00 54.28 150 ASP A N 1
ATOM 1185 C CA . ASP A 1 150 ? 47.887 13.558 -40.204 1.00 54.28 150 ASP A CA 1
ATOM 1186 C C . ASP A 1 150 ? 47.808 14.666 -41.265 1.00 54.28 150 ASP A C 1
ATOM 1188 O O . ASP A 1 150 ? 48.400 14.578 -42.342 1.00 54.28 150 ASP A O 1
ATOM 1192 N N . VAL A 1 151 ? 47.051 15.725 -40.980 1.00 64.19 151 VAL A N 1
ATOM 1193 C CA . VAL A 1 151 ? 47.154 16.982 -41.723 1.00 64.19 151 VAL A CA 1
ATOM 1194 C C . VAL A 1 151 ? 48.388 17.729 -41.212 1.00 64.19 151 VAL A C 1
ATOM 1196 O O . VAL A 1 151 ? 48.405 18.147 -40.051 1.00 64.19 151 VAL A O 1
ATOM 1199 N N . PRO A 1 152 ? 49.438 17.914 -42.034 1.00 59.47 152 PRO A N 1
ATOM 1200 C CA . PRO A 1 152 ? 50.614 18.652 -41.608 1.00 59.47 152 PRO A CA 1
ATOM 1201 C C . PRO A 1 152 ? 50.243 20.119 -41.371 1.00 59.47 152 PRO A C 1
ATOM 1203 O O . PRO A 1 152 ? 49.692 20.796 -42.241 1.00 59.47 152 PRO A O 1
ATOM 1206 N N . PHE A 1 153 ? 50.566 20.611 -40.178 1.00 59.66 153 PHE A N 1
ATOM 1207 C CA . PHE A 1 153 ? 50.468 22.020 -39.814 1.00 59.66 153 PHE A CA 1
ATOM 1208 C C . PHE A 1 153 ? 51.376 22.852 -40.737 1.00 59.66 153 PHE A C 1
ATOM 1210 O O . PHE A 1 153 ? 52.600 22.817 -40.612 1.00 59.66 153 PHE A O 1
ATOM 1217 N N . SER A 1 154 ? 50.783 23.578 -41.689 1.00 61.34 154 SER A N 1
ATOM 1218 C CA . SER A 1 154 ? 51.504 24.519 -42.554 1.00 61.34 154 SER A CA 1
ATOM 1219 C C . SER A 1 154 ? 51.666 25.857 -41.830 1.00 61.34 154 SER A C 1
ATOM 1221 O O . SER A 1 154 ? 50.691 26.553 -41.552 1.00 61.34 154 SER A O 1
ATOM 1223 N N . ALA A 1 155 ? 52.913 26.195 -41.499 1.00 60.47 155 ALA A N 1
ATOM 1224 C CA . ALA A 1 155 ? 53.304 27.393 -40.761 1.00 60.47 155 ALA A CA 1
ATOM 1225 C C . ALA A 1 155 ? 53.647 28.581 -41.683 1.00 60.47 155 ALA A C 1
ATOM 1227 O O . ALA A 1 155 ? 54.636 29.272 -41.455 1.00 60.47 155 ALA A O 1
ATOM 1228 N N . GLU A 1 156 ? 52.852 28.832 -42.723 1.00 55.28 156 GLU A N 1
ATOM 1229 C CA . GLU A 1 156 ? 53.021 30.006 -43.595 1.00 55.28 156 GLU A CA 1
ATOM 1230 C C . GLU A 1 156 ? 51.781 30.900 -43.534 1.00 55.28 156 GLU A C 1
ATOM 1232 O O . GLU A 1 156 ? 51.007 31.035 -44.477 1.00 55.28 156 GLU A O 1
ATOM 1237 N N . ALA A 1 157 ? 51.595 31.510 -42.366 1.00 54.19 157 ALA A N 1
ATOM 1238 C CA . ALA A 1 157 ? 50.756 32.687 -42.185 1.00 54.19 157 ALA A CA 1
ATOM 1239 C C . ALA A 1 157 ? 51.319 33.529 -41.028 1.00 54.19 157 ALA A C 1
ATOM 1241 O O . ALA A 1 157 ? 50.753 33.565 -39.934 1.00 54.19 157 ALA A O 1
ATOM 1242 N N . ILE A 1 158 ? 52.469 34.166 -41.270 1.00 43.78 158 ILE A N 1
ATOM 1243 C CA . ILE A 1 158 ? 52.922 35.365 -40.549 1.00 43.78 158 ILE A CA 1
ATOM 1244 C C . ILE A 1 158 ? 53.259 36.418 -41.598 1.00 43.78 158 ILE A C 1
ATOM 1246 O O . ILE A 1 158 ? 54.029 36.077 -42.524 1.00 43.78 158 ILE A O 1
#

Secondary structure (DSSP, 8-state):
---------------EE-TTT--EE--SSTT--SSSHHHHHHHHHHHHHHS-TTS---------------TT---HHHHHHHHSPPPPHHHHHHHHHHHHHHHHT-TTS-TTTHHHHHHHHHHHHHHHHH----------------------------

Sequence (158 aa):
MSSGKTSHESLSAEIRKCPQCSKAFIPSRKDQKYCSPACRKQASRNRTRSTPASSRTTKQAKATPRRRKNPEHLSQEDFEEMVDPLPTYEDMLRLTVRRLKKAIESDKTSSRDLPALSRQLLSASKELEDYQEDDGPAFPLINEESEAQDVPFSAEAI

Foldseek 3Di:
DDDDDDDDDDPPQDFDAAPQPRDTARDPDPPDRHRDPVSVVVVVVVVVVPDDPPPPPDPPPPPDPPPPDDPPDQDVVSVVVVVPPDQDPLNVLVVLLVVLVVQLPDPVRDPVCNVVSVVVNVVSVVVNVVDDPPPPPPPPPPPPPVPPPPDDDDPPDD

Radius of gyration: 35.1 Å; chains: 1; bounding box: 107×52×71 Å

Organism: NCBI:txid1437605

=== Feature glossary ===
Key to the feature types in this record:

Secondary structure (8-state, DSSP). Secondary structure is the local, repeating backbone conformation. DSSP classifies it into eight states by reading the hydrogen-bond network: three helix types (H, G, I), two β types (E, B), two non-regular types (T, S), and unstructured coil (-).

Backbone torsions (φ/ψ). Backbone dihedral angles. Every residue except chain termini has a φ (preceding-C → N → Cα → C) and a ψ (N → Cα → C → next-N). They are reported in degrees following the IUPAC sign convention. Secondary structure is essentially a statement about which (φ, ψ) basin each residue occupies.

Predicted aligned error. Predicted Aligned Error (PAE) is an AlphaFold confidence matrix: entry (i, j) is the expected error in the position of residue j, in ångströms, when the prediction is superimposed on the true structure at residue i. Low PAE within a block of residues means that block is internally rigid and well-predicted; high PAE between two blocks means their relative placement is uncertain even if each block individually is confident.

B-factor. B-factor (Debye–Waller factor) reflects atomic displacement in the crystal lattice. It is an experimental observabl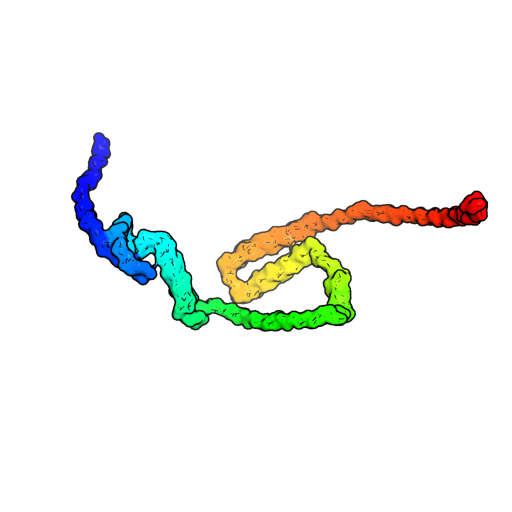e (units Å²), not a prediction; low values mean the atom is pinned down, high values mean it moves or is heterogeneous across the crystal.

Secondary structure (3-state, P-SEA). Three-state secondary structure (P-SEA) collapses the eight DSSP classes into helix (a), strand (b), and coil (c). P-SEA assigns these from Cα geometry alone — distances and angles — without requiring backbone oxygens, so it works on any Cα trace.

Sequence. Primary structure: the covalent order of the twenty standard amino acids along the backbone. Two proteins with the same sequence will (almost always) fold to the same structure; two with 30% identity often share a fold but not the details.

pLDDT. pLDDT is the predicted lDDT-Cα score: AlphaFold's confidence that the local environment of each residue (all inter-atomic distances within 15 Å) is correctly placed. It is a per-residue number between 0 and 100, with higher meaning more reliable.

InterPro / GO / CATH / organism. Functional annotations link the protein to curated databases. InterPro entries identify conserved domains and families by matching the sequence against member-database signatures (Pfam, PROSITE, CDD, …). Gene Ontology (GO) terms describe molecular function, biological process, and cellular component in a controlled vocabulary. CATH places the structure in a hierarchical fold classification (Class/Architecture/Topology/Homologous-superfamily). The organism is the source species.

Contact-map, Ramachandran, and PAE plots. Three diagnostic plots accompany the record. The Cα contact map visualizes the tertiary structure as a 2D adjacency matrix (8 Å cutoff, sequence-local contacts suppressed). The Ramachandran plot shows the distribution of backbone (φ, ψ) torsions, with points in the α and β basins reflecting secondary structure content. The PAE plot shows AlphaFold's inter-residue confidence as a color matrix.

mmCIF coordinates. The mmCIF table is the protein's shape written out atom by atom. For each backbone N, Cα, C, and carbonyl O, it records an (x, y, z) coordinate triple in Å plus the residue type, chain letter, and residue number.

Radius of gyration, Cα contacts, bounding box. Three whole-structure scalars: the radius of gyration (RMS distance of Cα from centroid, in Å), the count of Cα–Cα contacts (pairs closer than 8 Å and separated by more than four residues in sequence — i.e. tertiary, not local, contacts), and the bounding-box dimensions. Together they distinguish compact globular folds from extended fibres or disordered chains.

Foldseek 3Di. The Foldseek 3Di string encodes local tertiary geometry as a 20-letter alphabet — one character per residue — derived from the relative positions of nearby Cα atoms. Unlike the amino-acid sequence, 3Di is a direct function of the 3D structure, so two proteins with the same fold have similar 3Di strings even at low sequence identity.

Rendered structure images. Six rendered views show the 3D structure from the faces of a cube — i.e. along ±x, ±y, ±z. Rendering representation is drawn randomly per protein from cartoon (secondary-structure ribbons), sticks (backbone bonds), or molecular surface; coloring is either N→C rainbow (blue at the N-terminus through red at the C-terminus) or one color per chain.

Nearest PDB structures. The Foldseek neighbor list gives 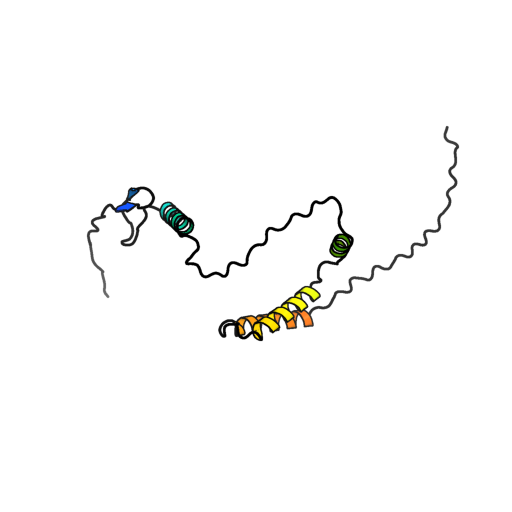the closest experimentally determined structures in the PDB, ranked by structural alignment. TM-score near 1 means near-identical fold; near 0.3 means only rough topology match. This is how one finds what a novel AlphaFold prediction most resembles in the solved-structure universe.

Solvent-accessible surface area. SASA measures how much of the protein is reachable by solvent. It is computed by rolling a water-sized probe over the atomic surface and summing the exposed area (Å²). Per-residue SASA distinguishes core (buried, low SASA) from surface (exposed, high SASA) residues; total SASA is a whole-molecule size measure.